Protein AF-A0AA38GDE9-F1 (afdb_monomer)

Solvent-accessible surface area (backbone atoms only — not comparable to full-atom values): 4954 Å² total; per-residue (Å²): 114,77,67,44,79,77,75,42,68,92,88,52,85,89,81,89,81,79,80,80,82,80,64,69,93,81,46,52,74,66,58,53,68,68,32,62,67,59,48,47,51,30,63,65,38,46,62,64,82,100,62,87,78,94,61,56,83,76,34,72,50,82,73,88,87,88,87,74,86,130

Foldseek 3Di:
DVVCVVVDDPQDDDDDDDDDDDDPVPDDPVRCVPPPRNVVVCVQQVPDPPDDDPDSVNTPHSDDDDDDDD

Secondary structure (DSSP, 8-state):
-TTHHHH-SSS----PPPSSPP-TTTS-HHHHHH-HHHHHHHHHHT--TT---S-GGGSS-S--------

InterPro domains:
  IPR013759 DNA topoisomerase, type IIA, subunit B, C-terminal [G3DSA:3.40.50.670] (1-70)
  IPR013760 DNA topoisomerase, type IIA-like domain superfamily [SSF56719] (2-70)
  IPR050634 DNA Topoisomerase II [PTHR10169] (1-70)

pLDDT: mean 86.01, std 7.73, range [57.53, 93.38]

Radius of gyration: 14.17 Å; Cα contacts (8 Å, |Δi|>4): 31; chains: 1; bounding box: 32×29×36 Å

Mean predicted aligned error: 5.58 Å

Sequence (70 aa):
VAGISVVGQDYYGVFPLRGKLLNVREATTHQQMENKEIVNIKKILGLQEDKIYDSIKSLRYGHLMIMTDQ

Nearest PDB structures (foldseek):
  3l4k-assembly1_A  TM=9.781E-01  e=4.112E-05  Saccharomyces cerevisiae
  4gfh-assembly1_F  TM=9.799E-01  e=8.181E-05  Saccharomyces cerevisiae S288C
  4gfh-assembly1_A  TM=9.800E-01  e=8.181E-05  Saccharomyces cerevisiae S288C
  8gcc-assembly1_B  TM=9.623E-01  e=8.789E-03  Trypanosoma cruzi strain CL Brener

Structure (mmCIF, N/CA/C/O backbone):
data_AF-A0AA38GDE9-F1
#
_entry.id   AF-A0AA38GDE9-F1
#
loop_
_atom_site.group_PDB
_atom_site.id
_atom_site.type_symbol
_atom_site.label_atom_id
_atom_site.l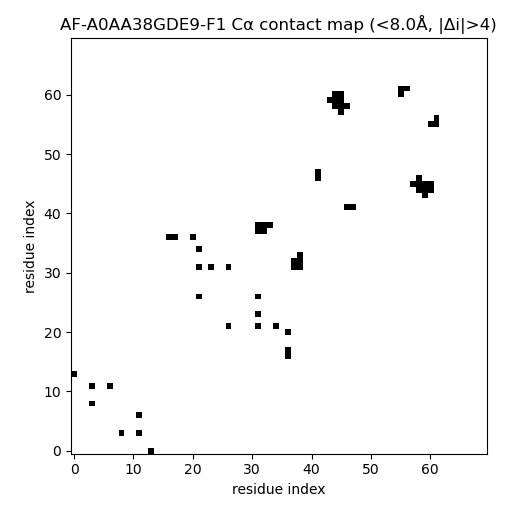abel_alt_id
_atom_site.label_comp_id
_atom_site.label_asym_id
_atom_site.label_entity_id
_atom_site.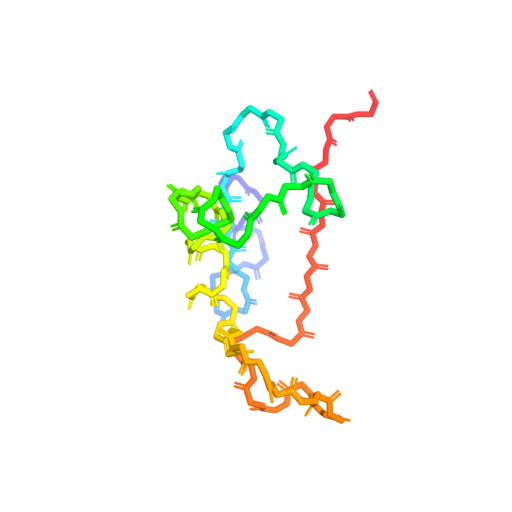label_seq_id
_atom_site.pdbx_PDB_ins_code
_atom_site.Cartn_x
_atom_site.Cartn_y
_atom_site.Cartn_z
_atom_site.occupancy
_atom_site.B_iso_or_equiv
_atom_site.auth_seq_id
_atom_site.auth_comp_id
_atom_site.auth_asym_id
_atom_site.auth_atom_id
_atom_site.pdbx_PDB_model_num
ATOM 1 N N . VAL A 1 1 ? 12.190 7.759 -10.723 1.00 57.53 1 VAL A N 1
ATOM 2 C CA . VAL A 1 1 ? 11.678 7.244 -12.021 1.00 57.53 1 VAL A CA 1
ATOM 3 C C . VAL A 1 1 ? 12.780 6.631 -12.895 1.00 57.53 1 VAL A C 1
ATOM 5 O O . VAL A 1 1 ? 12.468 5.740 -13.663 1.00 57.53 1 VAL A O 1
ATOM 8 N N . ALA A 1 2 ? 14.061 6.997 -12.733 1.00 63.38 2 ALA A N 1
ATOM 9 C CA . ALA A 1 2 ? 15.172 6.451 -13.534 1.00 63.38 2 ALA A CA 1
ATOM 10 C C . ALA A 1 2 ? 15.302 4.909 -13.531 1.00 63.38 2 ALA A C 1
ATOM 12 O O . ALA A 1 2 ? 15.617 4.331 -14.563 1.00 63.38 2 ALA A O 1
ATOM 13 N N . GLY A 1 3 ? 15.001 4.234 -12.412 1.00 65.88 3 GLY A N 1
ATOM 14 C CA . GLY A 1 3 ? 15.029 2.766 -12.345 1.00 65.88 3 GLY A CA 1
ATOM 15 C C . GLY A 1 3 ? 13.953 2.087 -13.201 1.00 65.88 3 GLY A C 1
ATOM 16 O O . GLY A 1 3 ? 14.213 1.052 -13.798 1.00 65.88 3 GLY A O 1
ATOM 17 N N . ILE A 1 4 ? 12.775 2.707 -13.342 1.00 68.62 4 ILE A N 1
ATOM 18 C CA . ILE A 1 4 ? 11.650 2.152 -14.112 1.00 68.62 4 ILE A CA 1
ATOM 19 C C . ILE A 1 4 ? 12.000 2.043 -15.601 1.00 68.62 4 ILE A C 1
ATOM 21 O O . ILE A 1 4 ? 11.593 1.092 -16.257 1.00 68.62 4 ILE A O 1
ATOM 25 N N . SER A 1 5 ? 12.796 2.973 -16.131 1.00 67.69 5 SER A N 1
ATOM 26 C CA . SER A 1 5 ? 13.230 2.931 -17.531 1.00 67.69 5 SER A CA 1
ATOM 27 C C . SER A 1 5 ? 14.129 1.731 -17.852 1.00 67.69 5 SER A C 1
ATOM 29 O O . SER A 1 5 ? 14.273 1.393 -19.021 1.00 67.69 5 SER A O 1
ATOM 31 N N . VAL A 1 6 ? 14.727 1.094 -16.838 1.00 73.31 6 VAL A N 1
ATOM 32 C CA . VAL A 1 6 ? 15.615 -0.068 -17.002 1.00 73.31 6 VAL A CA 1
ATOM 33 C C . VAL A 1 6 ? 14.865 -1.388 -16.806 1.00 73.31 6 VAL A C 1
ATOM 35 O O . VAL A 1 6 ? 15.112 -2.335 -17.544 1.00 73.31 6 VAL A O 1
ATOM 38 N N . VAL A 1 7 ? 13.939 -1.458 -15.840 1.00 72.94 7 VAL A N 1
ATOM 39 C CA . VAL A 1 7 ? 13.164 -2.684 -15.531 1.00 72.94 7 VAL A CA 1
ATOM 40 C C . VAL A 1 7 ? 11.812 -2.776 -16.250 1.00 72.94 7 VAL A C 1
ATOM 42 O O . VAL A 1 7 ? 11.208 -3.845 -16.265 1.00 72.94 7 VAL A O 1
ATOM 45 N N . GLY A 1 8 ? 11.345 -1.690 -16.867 1.00 73.12 8 GLY A N 1
ATOM 46 C CA . GLY A 1 8 ? 10.043 -1.618 -17.530 1.00 73.12 8 GLY A CA 1
ATOM 47 C C . GLY A 1 8 ? 8.885 -1.285 -16.579 1.00 73.12 8 GLY A C 1
ATOM 48 O O . GLY A 1 8 ? 8.972 -1.461 -15.363 1.00 73.12 8 GLY A O 1
ATOM 49 N N . GLN A 1 9 ? 7.788 -0.771 -17.148 1.00 77.44 9 GLN A N 1
ATOM 50 C CA . GLN A 1 9 ? 6.574 -0.367 -16.414 1.00 77.44 9 GLN A CA 1
ATOM 51 C C . GLN A 1 9 ? 5.537 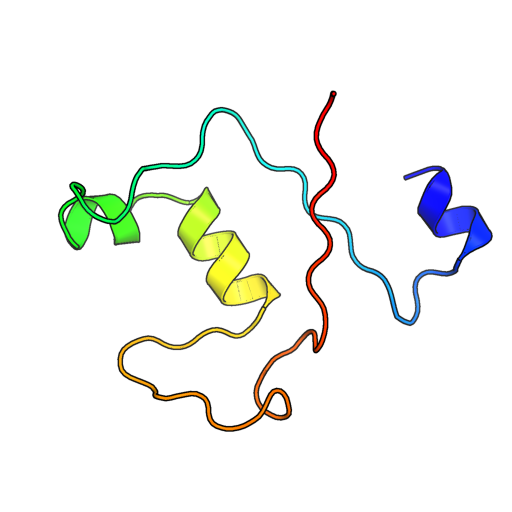-1.485 -16.262 1.00 77.44 9 GLN A C 1
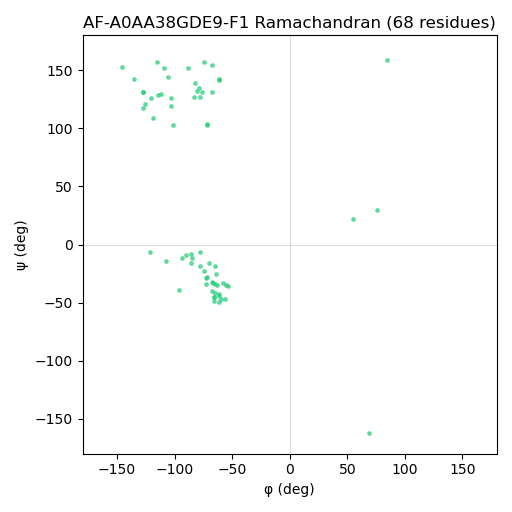ATOM 53 O O . GLN A 1 9 ? 4.585 -1.320 -15.505 1.00 77.44 9 GLN A O 1
ATOM 58 N N . ASP A 1 10 ? 5.717 -2.617 -16.941 1.00 84.12 10 ASP A N 1
ATOM 59 C CA . ASP A 1 10 ? 4.679 -3.649 -17.036 1.00 84.12 10 ASP A CA 1
ATOM 60 C C . ASP A 1 10 ? 4.400 -4.343 -15.693 1.00 84.12 10 ASP A C 1
ATOM 62 O O . ASP A 1 10 ? 3.263 -4.710 -15.404 1.00 84.12 10 ASP A O 1
ATOM 66 N N . TYR A 1 11 ? 5.430 -4.485 -14.850 1.00 86.56 11 TYR A N 1
ATOM 67 C CA . TYR A 1 11 ? 5.350 -5.205 -13.570 1.00 86.56 11 TYR A CA 1
ATOM 68 C C . TYR A 1 11 ? 5.709 -4.353 -12.345 1.00 86.56 11 TYR A C 1
ATOM 70 O O . TYR A 1 11 ? 5.560 -4.817 -11.213 1.00 86.56 11 TYR A O 1
ATOM 78 N N . TYR A 1 12 ? 6.174 -3.113 -12.539 1.00 88.12 12 TYR A N 1
ATOM 79 C CA . TYR A 1 12 ? 6.696 -2.268 -11.463 1.00 88.12 12 TYR A CA 1
ATOM 80 C C . TYR A 1 12 ? 5.991 -0.911 -11.403 1.00 88.12 12 TYR A C 1
ATOM 82 O O . TYR A 1 12 ? 6.049 -0.112 -12.335 1.00 88.12 12 TYR A O 1
ATOM 90 N N . GLY A 1 13 ? 5.379 -0.628 -10.251 1.00 89.56 13 GLY A N 1
ATOM 91 C CA . GLY A 1 13 ? 4.833 0.681 -9.894 1.00 89.56 13 GLY A CA 1
ATOM 92 C C . GLY A 1 13 ? 5.661 1.349 -8.796 1.00 89.56 13 GLY A C 1
ATOM 93 O O . GLY A 1 13 ? 6.277 0.674 -7.974 1.00 89.56 13 GLY A O 1
ATOM 94 N N . VAL A 1 14 ? 5.669 2.684 -8.762 1.00 89.88 14 VAL A N 1
ATOM 95 C CA . VAL A 1 14 ? 6.337 3.459 -7.704 1.00 89.88 14 VAL A CA 1
ATOM 96 C C . VAL A 1 14 ? 5.360 4.462 -7.112 1.00 89.88 14 VAL A C 1
ATOM 98 O O . VAL A 1 14 ? 4.720 5.220 -7.838 1.00 89.88 14 VAL A O 1
ATOM 101 N N . PHE A 1 15 ? 5.285 4.487 -5.783 1.00 91.06 15 PHE A N 1
ATOM 102 C CA . PHE A 1 15 ? 4.495 5.447 -5.025 1.00 91.06 15 PHE A CA 1
ATOM 103 C C . PHE A 1 15 ? 5.389 6.124 -3.974 1.00 91.06 15 PHE A C 1
ATOM 105 O O . PHE A 1 15 ? 5.939 5.426 -3.121 1.00 91.06 15 PHE A O 1
ATOM 112 N N . PRO A 1 16 ? 5.593 7.452 -4.042 1.00 91.00 16 PRO A N 1
ATOM 113 C CA . PRO A 1 16 ? 6.419 8.158 -3.073 1.00 91.00 16 PRO A CA 1
ATOM 114 C C . PRO A 1 16 ? 5.650 8.376 -1.767 1.00 91.00 16 PRO A C 1
ATOM 116 O O . PRO A 1 16 ? 4.573 8.969 -1.779 1.00 91.00 16 PRO A O 1
ATOM 119 N N . LEU A 1 17 ? 6.234 7.959 -0.644 1.00 90.00 17 LEU A N 1
ATOM 120 C CA . LEU A 1 17 ? 5.707 8.276 0.682 1.00 90.00 17 LEU A CA 1
ATOM 121 C C . LEU A 1 17 ? 6.087 9.704 1.068 1.00 90.00 17 LEU A C 1
ATOM 123 O O . LEU A 1 17 ? 7.234 10.122 0.896 1.00 90.00 17 LEU A O 1
ATOM 127 N N . ARG A 1 18 ? 5.126 10.459 1.602 1.00 87.12 18 ARG A N 1
ATOM 128 C CA . ARG A 1 18 ? 5.365 11.824 2.083 1.00 87.12 18 ARG A CA 1
ATOM 129 C C . ARG A 1 18 ? 5.454 11.856 3.602 1.00 87.12 18 ARG A C 1
ATOM 131 O O . ARG A 1 18 ? 4.480 11.581 4.295 1.00 87.12 18 ARG A O 1
ATOM 138 N N . GLY A 1 19 ? 6.609 12.278 4.110 1.00 85.44 19 GLY A N 1
ATOM 139 C CA . GLY A 1 19 ? 6.845 12.410 5.546 1.00 85.44 19 GLY A CA 1
ATOM 140 C C . GLY A 1 19 ? 6.911 11.064 6.272 1.00 85.44 19 GLY A C 1
ATOM 141 O O . GLY A 1 19 ? 7.127 10.016 5.669 1.00 85.44 19 GLY A O 1
ATOM 142 N N . LYS A 1 20 ? 6.755 11.103 7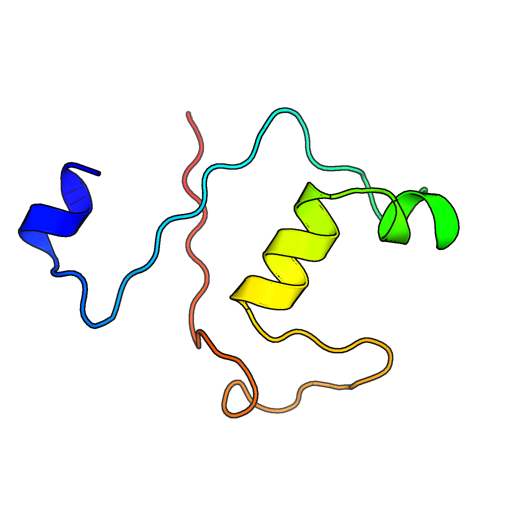.598 1.00 85.25 20 LYS A N 1
ATOM 143 C CA . LYS A 1 20 ? 6.754 9.898 8.435 1.00 85.25 20 LYS A CA 1
ATOM 144 C C . LYS A 1 20 ? 5.383 9.226 8.382 1.00 85.25 20 LYS A C 1
ATOM 146 O O . LYS A 1 20 ? 4.365 9.888 8.576 1.00 85.25 20 LYS A O 1
ATOM 151 N N . LEU A 1 21 ? 5.368 7.911 8.159 1.00 86.50 21 LEU A N 1
ATOM 152 C CA . LEU A 1 21 ? 4.143 7.116 8.239 1.00 86.50 21 LEU A CA 1
ATOM 153 C C . LEU A 1 21 ? 3.549 7.177 9.651 1.00 86.50 21 LEU A C 1
ATOM 155 O O . LEU A 1 21 ? 4.269 7.160 10.650 1.00 86.50 21 LEU A O 1
ATOM 159 N N . LEU A 1 22 ? 2.219 7.226 9.717 1.00 88.38 22 LEU A N 1
ATOM 160 C CA . LEU A 1 22 ? 1.479 7.175 10.973 1.00 88.38 22 LEU A CA 1
ATOM 161 C C . LEU A 1 22 ? 1.631 5.788 11.612 1.00 88.38 22 LEU A C 1
ATOM 163 O O . LEU A 1 22 ? 1.409 4.769 10.957 1.00 88.38 22 LEU A O 1
ATOM 167 N N . ASN A 1 23 ? 1.962 5.750 12.904 1.00 88.81 23 ASN A N 1
ATOM 168 C CA . ASN A 1 23 ? 1.985 4.512 13.675 1.00 88.81 23 ASN A CA 1
ATOM 169 C C . ASN A 1 23 ? 0.553 4.016 13.931 1.00 88.81 23 ASN A C 1
ATOM 171 O O . ASN A 1 23 ? -0.155 4.526 14.796 1.00 88.81 23 ASN A O 1
ATOM 175 N N . VAL A 1 24 ? 0.129 2.995 13.186 1.00 85.88 24 VAL A N 1
ATOM 176 C CA . VAL A 1 24 ? -1.239 2.455 13.248 1.00 85.88 24 VAL A CA 1
ATOM 177 C C . VAL A 1 24 ? -1.565 1.696 14.538 1.00 85.88 24 VAL A C 1
ATOM 179 O O . VAL A 1 24 ? -2.737 1.473 14.810 1.00 85.88 24 VAL A O 1
ATOM 182 N N . ARG A 1 25 ? -0.571 1.300 15.349 1.00 87.50 25 ARG A N 1
ATOM 183 C CA . ARG A 1 25 ? -0.829 0.590 16.621 1.00 87.50 25 ARG A CA 1
ATOM 184 C C . ARG A 1 25 ? -1.404 1.497 17.708 1.00 87.50 25 ARG A C 1
ATOM 186 O O . ARG A 1 25 ? -2.124 1.018 18.574 1.00 87.50 25 ARG A O 1
ATOM 193 N N . GLU A 1 26 ? -1.069 2.782 17.661 1.00 86.56 26 GLU A N 1
ATOM 194 C CA . GLU A 1 26 ? -1.466 3.786 18.661 1.00 86.56 26 GLU A CA 1
ATOM 195 C C . GLU A 1 26 ? -2.535 4.746 18.121 1.00 86.56 26 GLU A C 1
ATOM 197 O O . GLU A 1 26 ? -3.162 5.478 18.882 1.00 86.56 26 GLU A O 1
ATOM 202 N N . ALA A 1 27 ? -2.745 4.752 16.802 1.00 87.00 27 ALA A N 1
ATOM 203 C CA . ALA A 1 27 ? -3.708 5.619 16.143 1.00 87.00 27 ALA A CA 1
ATOM 204 C C . ALA A 1 27 ? -5.128 5.051 16.216 1.00 87.00 27 ALA A C 1
ATOM 206 O O . ALA A 1 27 ? -5.357 3.863 15.973 1.00 87.00 27 ALA A O 1
ATOM 207 N N . THR A 1 28 ? -6.102 5.928 16.453 1.00 89.38 28 THR A N 1
ATOM 208 C CA . THR A 1 28 ? -7.520 5.557 16.398 1.00 89.38 28 THR A CA 1
ATOM 209 C C . THR A 1 28 ? -7.938 5.213 14.967 1.00 89.38 28 THR A C 1
ATOM 211 O O . THR A 1 28 ? -7.365 5.723 14.001 1.00 89.38 28 THR A O 1
ATOM 214 N N . THR A 1 29 ? -8.980 4.394 14.800 1.00 84.31 29 THR A N 1
ATOM 215 C CA . THR A 1 29 ? -9.518 4.041 13.472 1.00 84.31 29 THR A CA 1
ATOM 216 C C . THR A 1 29 ? -9.850 5.283 12.637 1.00 84.31 29 THR A C 1
ATOM 218 O O . THR A 1 29 ? -9.587 5.313 11.439 1.00 84.31 29 THR A O 1
ATOM 221 N N . HIS A 1 30 ? -10.332 6.352 13.281 1.00 87.19 30 HIS A N 1
ATOM 222 C CA . HIS A 1 30 ? -10.594 7.639 12.635 1.00 87.19 30 HIS A CA 1
ATOM 223 C C . HIS A 1 30 ? -9.321 8.264 12.051 1.00 87.19 30 HIS A C 1
ATOM 225 O O . HIS A 1 30 ? -9.284 8.611 10.874 1.00 87.19 30 HIS A O 1
ATOM 231 N N . GLN A 1 31 ? -8.243 8.336 12.838 1.00 86.56 31 GLN A N 1
ATOM 232 C CA . GLN A 1 31 ? -6.958 8.873 12.379 1.00 86.56 31 GLN A CA 1
ATOM 233 C C . GLN A 1 31 ? -6.357 8.037 11.242 1.00 86.56 31 GLN A C 1
ATOM 235 O O . GLN A 1 31 ? -5.735 8.581 10.329 1.00 86.56 31 GLN A O 1
ATOM 240 N N . GLN A 1 32 ? -6.554 6.716 11.271 1.00 84.56 32 GLN A N 1
ATOM 241 C CA . GLN A 1 32 ? -6.107 5.825 10.200 1.00 84.56 32 GLN A CA 1
ATOM 242 C C . GLN A 1 32 ? -6.884 6.058 8.896 1.00 84.56 32 GLN A C 1
ATOM 244 O O . GLN A 1 32 ? -6.282 6.042 7.821 1.00 84.56 32 GLN A O 1
ATOM 249 N N . MET A 1 33 ? -8.197 6.295 8.983 1.00 84.94 33 MET A N 1
ATOM 250 C CA . MET A 1 33 ? -9.056 6.585 7.829 1.00 84.94 33 MET A CA 1
ATOM 251 C C . MET A 1 33 ? -8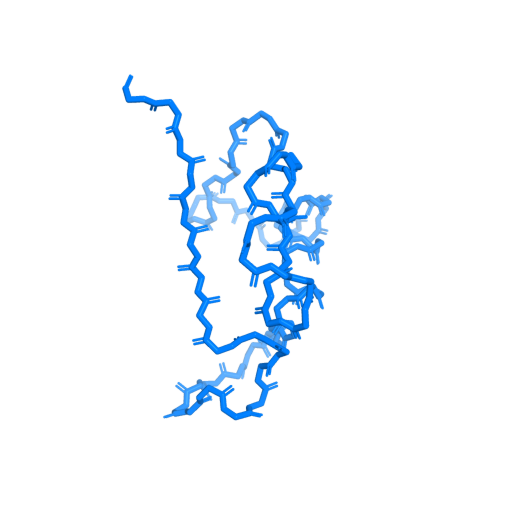.827 7.991 7.256 1.00 84.94 33 MET A C 1
ATOM 253 O O . MET A 1 33 ? -8.897 8.174 6.042 1.00 84.94 33 MET A O 1
ATOM 257 N N . GLU A 1 34 ? -8.514 8.981 8.095 1.00 89.19 34 GLU A N 1
ATOM 258 C CA . GLU A 1 34 ? -8.195 10.345 7.646 1.00 89.19 34 GLU A CA 1
ATOM 259 C C . GLU A 1 34 ? -6.805 10.458 7.007 1.00 89.19 34 GLU A C 1
ATOM 261 O O . GLU A 1 34 ? -6.547 11.368 6.209 1.00 89.19 34 GLU A O 1
ATOM 266 N N . ASN A 1 35 ? -5.896 9.531 7.322 1.00 88.69 35 ASN A N 1
ATOM 267 C CA . ASN A 1 35 ? -4.560 9.536 6.753 1.00 88.69 35 ASN A CA 1
ATOM 268 C C . ASN A 1 35 ? -4.588 9.135 5.268 1.00 88.69 35 ASN A C 1
ATOM 270 O O . ASN A 1 35 ? -4.649 7.959 4.899 1.00 88.69 35 ASN A O 1
ATOM 274 N N . LYS A 1 36 ? -4.471 10.144 4.401 1.00 91.06 36 LYS A N 1
ATOM 275 C CA . LYS A 1 36 ? -4.488 9.975 2.942 1.00 91.06 36 LYS A CA 1
ATOM 276 C C . LYS A 1 36 ? -3.391 9.041 2.426 1.00 91.06 36 LYS A C 1
ATOM 278 O O . LYS A 1 36 ? -3.643 8.335 1.456 1.00 91.06 36 LYS A O 1
ATOM 283 N N . GLU A 1 37 ? -2.213 9.002 3.051 1.00 90.31 37 GLU A N 1
ATOM 284 C CA . GLU A 1 37 ? -1.120 8.113 2.627 1.00 90.31 37 GLU A CA 1
ATOM 285 C C . GLU A 1 37 ? -1.513 6.646 2.822 1.00 90.31 37 GLU A C 1
ATOM 287 O O . GLU A 1 37 ? -1.445 5.859 1.880 1.00 90.31 37 GLU A O 1
ATOM 292 N N . ILE A 1 38 ? -2.034 6.289 4.001 1.00 90.00 38 ILE A N 1
ATOM 293 C CA . ILE A 1 38 ? -2.506 4.924 4.286 1.00 90.00 38 ILE A CA 1
ATOM 294 C C . ILE A 1 38 ? -3.656 4.542 3.349 1.00 90.00 38 ILE A C 1
ATOM 296 O O . ILE A 1 38 ? -3.658 3.447 2.781 1.00 90.00 38 ILE A O 1
ATOM 300 N N . VAL A 1 39 ? -4.617 5.447 3.146 1.00 90.19 39 VAL A N 1
ATOM 301 C CA . VAL A 1 39 ? -5.752 5.217 2.239 1.00 90.19 39 VAL A CA 1
ATOM 302 C C . VAL A 1 39 ? -5.280 4.994 0.801 1.00 90.19 39 VAL A C 1
ATOM 304 O O . VAL A 1 39 ? -5.779 4.094 0.120 1.00 90.19 39 VAL A O 1
ATOM 307 N N . ASN A 1 40 ? -4.310 5.777 0.333 1.00 92.38 40 ASN A N 1
ATOM 308 C CA . ASN A 1 40 ? -3.747 5.625 -1.005 1.00 92.38 40 ASN A CA 1
ATOM 309 C C . ASN A 1 40 ? -3.004 4.293 -1.147 1.00 92.38 40 ASN A C 1
ATOM 311 O O . ASN A 1 40 ? -3.252 3.576 -2.114 1.00 92.38 40 ASN A O 1
ATOM 315 N N . ILE A 1 41 ? -2.178 3.909 -0.168 1.00 92.06 41 ILE A N 1
ATOM 316 C CA . ILE A 1 41 ? -1.467 2.620 -0.166 1.00 92.06 41 ILE A CA 1
ATOM 317 C C . ILE A 1 41 ? -2.459 1.453 -0.210 1.00 92.06 41 ILE A C 1
ATOM 319 O O . ILE A 1 41 ? -2.315 0.562 -1.051 1.00 92.06 41 ILE A O 1
ATOM 323 N N . LYS A 1 42 ? -3.507 1.478 0.630 1.00 91.00 42 LYS A N 1
ATOM 324 C CA . LYS A 1 42 ? -4.565 0.454 0.619 1.00 91.00 42 LYS A CA 1
ATOM 325 C C . LYS A 1 42 ? -5.205 0.337 -0.767 1.00 91.00 42 LYS A C 1
ATOM 327 O O . LYS A 1 42 ? -5.320 -0.765 -1.296 1.00 91.00 42 LYS A O 1
ATOM 332 N N . LYS A 1 43 ? -5.551 1.463 -1.399 1.00 91.44 43 LYS A N 1
ATOM 333 C CA . LYS A 1 43 ? -6.149 1.488 -2.747 1.00 91.44 43 LYS A CA 1
ATOM 334 C C . LYS A 1 43 ? -5.202 0.980 -3.838 1.00 91.44 43 LYS A C 1
ATOM 336 O O . LYS A 1 43 ? -5.645 0.243 -4.716 1.00 91.44 43 LYS A O 1
ATOM 341 N N . ILE A 1 44 ? -3.923 1.356 -3.788 1.00 93.38 44 ILE A N 1
ATOM 342 C CA . ILE A 1 44 ? -2.906 0.949 -4.771 1.00 93.38 44 ILE A CA 1
ATOM 343 C C . ILE A 1 44 ? -2.660 -0.558 -4.695 1.00 93.38 44 ILE A C 1
ATOM 345 O O . ILE A 1 44 ? -2.644 -1.220 -5.730 1.00 93.38 44 ILE A O 1
ATOM 349 N N . LEU A 1 45 ? -2.526 -1.104 -3.485 1.00 92.19 45 LEU A N 1
ATOM 350 C CA . LEU A 1 45 ? -2.310 -2.537 -3.270 1.00 92.19 45 LEU A CA 1
ATOM 351 C C . LEU A 1 45 ? -3.597 -3.364 -3.409 1.00 92.19 45 LEU A C 1
ATOM 353 O O . LEU A 1 45 ? -3.528 -4.570 -3.630 1.00 92.19 45 LEU A O 1
ATOM 357 N N . GLY A 1 46 ? -4.771 -2.734 -3.324 1.00 92.12 46 GLY A N 1
ATOM 358 C CA . GLY A 1 46 ? -6.059 -3.429 -3.311 1.00 92.12 46 GLY A CA 1
ATOM 359 C C . GLY A 1 46 ? -6.372 -4.096 -1.969 1.00 92.12 46 GLY A C 1
ATOM 360 O O . GLY A 1 46 ? -7.052 -5.117 -1.939 1.00 92.12 46 GLY A O 1
ATOM 361 N N . LEU A 1 47 ? -5.868 -3.534 -0.868 1.00 90.94 47 LEU A N 1
ATOM 362 C CA . LEU A 1 47 ? -6.147 -4.009 0.483 1.00 90.94 47 LEU A CA 1
ATOM 363 C C . LEU A 1 47 ? -7.551 -3.572 0.928 1.00 90.94 47 LEU A C 1
ATOM 365 O O . LEU A 1 47 ? -7.933 -2.408 0.833 1.00 90.94 47 LEU A O 1
ATOM 369 N N . GLN A 1 48 ? -8.291 -4.541 1.438 1.00 88.00 48 GLN A N 1
ATOM 370 C CA . GLN A 1 48 ? -9.595 -4.468 2.091 1.00 88.00 48 GLN A CA 1
ATOM 371 C C . GLN A 1 48 ? -9.432 -4.652 3.605 1.00 88.00 48 GLN A C 1
ATOM 373 O O . GLN A 1 48 ? -8.585 -5.436 4.045 1.00 88.00 48 GLN A O 1
ATOM 378 N N . GLU A 1 49 ? -10.252 -3.937 4.373 1.00 84.62 49 GLU A N 1
ATOM 379 C CA . GLU A 1 49 ? -10.360 -4.084 5.829 1.00 84.62 49 GLU A CA 1
ATOM 380 C C . GLU A 1 49 ? -11.128 -5.360 6.194 1.00 84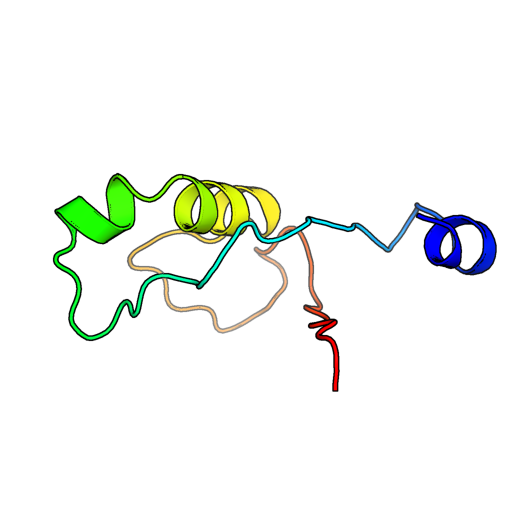.62 49 GLU A C 1
ATOM 382 O O . GLU A 1 49 ? -11.864 -5.901 5.367 1.00 84.62 49 GLU A O 1
ATOM 387 N N . ASP A 1 50 ? -10.898 -5.865 7.408 1.00 83.94 50 ASP A N 1
ATOM 388 C CA . ASP A 1 50 ? -11.554 -7.054 7.980 1.00 83.94 50 ASP A CA 1
ATOM 389 C C . ASP A 1 50 ? -11.462 -8.341 7.143 1.00 83.94 50 ASP A C 1
ATOM 391 O O . ASP A 1 50 ? -12.237 -9.282 7.313 1.00 83.94 50 ASP A O 1
ATOM 395 N N . LYS A 1 51 ? -10.468 -8.416 6.254 1.00 86.62 51 LYS A N 1
ATOM 396 C CA . LYS A 1 51 ? -10.185 -9.596 5.441 1.00 86.62 51 LYS A CA 1
ATOM 397 C C . LYS A 1 51 ? -8.869 -10.238 5.851 1.00 86.62 51 LYS A C 1
ATOM 399 O O . LYS A 1 51 ? -7.830 -9.581 5.892 1.00 86.62 51 LYS A O 1
ATOM 404 N N . ILE A 1 52 ? -8.911 -11.546 6.080 1.00 89.12 52 ILE A N 1
ATOM 405 C CA . ILE A 1 52 ? -7.718 -12.376 6.252 1.00 89.12 52 ILE A CA 1
ATOM 406 C C . ILE A 1 52 ? -7.209 -12.761 4.857 1.00 89.12 52 ILE A C 1
ATOM 408 O O . ILE A 1 52 ? -7.972 -13.234 4.014 1.00 89.12 52 ILE A O 1
ATOM 412 N N . TYR A 1 53 ? -5.929 -12.504 4.589 1.00 89.38 53 TYR A N 1
ATOM 413 C CA . TYR A 1 53 ? -5.297 -12.797 3.302 1.00 89.38 53 TYR A CA 1
ATOM 414 C C . TYR A 1 53 ? -4.469 -14.076 3.394 1.00 89.38 53 TYR A C 1
ATOM 416 O O . TYR A 1 53 ? -3.336 -14.039 3.865 1.00 89.38 53 TYR A O 1
ATOM 424 N N . ASP A 1 54 ? -4.997 -15.182 2.870 1.00 89.56 54 ASP A N 1
ATOM 425 C CA . ASP A 1 54 ? -4.239 -16.437 2.723 1.00 89.56 54 ASP A CA 1
ATOM 426 C C . ASP A 1 54 ? -3.433 -16.490 1.414 1.00 89.56 54 ASP A C 1
ATOM 428 O O . ASP A 1 54 ? -2.546 -17.323 1.237 1.00 89.56 54 ASP A O 1
ATOM 432 N N . SER A 1 55 ? -3.750 -15.612 0.455 1.00 88.50 55 SER A N 1
ATO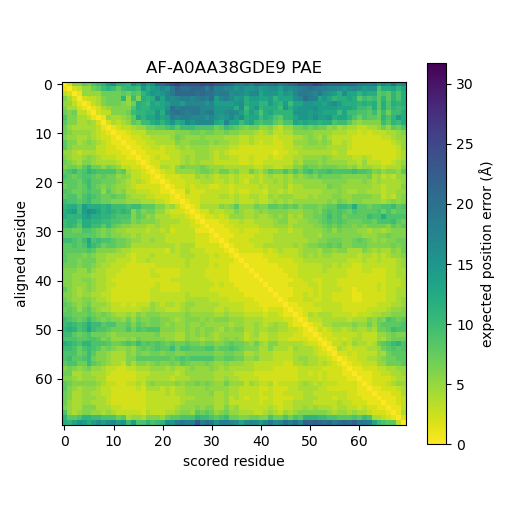M 433 C CA . SER A 1 55 ? -3.055 -15.545 -0.830 1.00 88.50 55 SER A CA 1
ATOM 434 C C . SER A 1 55 ? -2.953 -14.119 -1.369 1.00 88.50 55 SER A C 1
ATOM 436 O O . SER A 1 55 ? -3.817 -13.275 -1.137 1.00 88.50 55 SER A O 1
ATOM 438 N N . ILE A 1 56 ? -1.913 -13.877 -2.170 1.00 90.50 56 ILE A N 1
ATOM 439 C CA . ILE A 1 56 ? -1.658 -12.594 -2.844 1.00 90.50 56 ILE A CA 1
ATOM 440 C C . ILE A 1 56 ? -2.529 -12.368 -4.090 1.00 90.50 56 ILE A C 1
ATOM 442 O O . ILE A 1 56 ? -2.511 -11.284 -4.660 1.00 90.50 56 ILE A O 1
ATOM 446 N N . LYS A 1 57 ? -3.314 -13.367 -4.518 1.00 89.31 57 LYS A N 1
ATOM 447 C CA . LYS A 1 57 ? -4.088 -13.324 -5.774 1.00 89.31 57 LYS A CA 1
ATOM 448 C C . LYS A 1 57 ? -5.167 -12.240 -5.796 1.00 89.31 57 LYS A C 1
ATOM 450 O O . LYS A 1 57 ? -5.566 -11.809 -6.869 1.00 89.31 57 LYS A O 1
ATOM 455 N N . SER A 1 58 ? -5.664 -11.823 -4.630 1.00 88.75 58 SER A N 1
ATOM 456 C CA . SER A 1 58 ? -6.665 -10.754 -4.538 1.00 88.75 58 SER A CA 1
ATOM 457 C C . SER A 1 58 ? -6.069 -9.345 -4.515 1.00 88.75 58 SER A C 1
ATOM 459 O O . SER A 1 58 ? -6.828 -8.379 -4.532 1.00 88.75 58 SER A O 1
ATOM 461 N N . LEU A 1 59 ? -4.743 -9.217 -4.416 1.00 91.75 59 LEU A N 1
ATOM 462 C CA . LEU A 1 59 ? -4.049 -7.931 -4.388 1.00 91.75 59 LEU A CA 1
ATOM 463 C C . LEU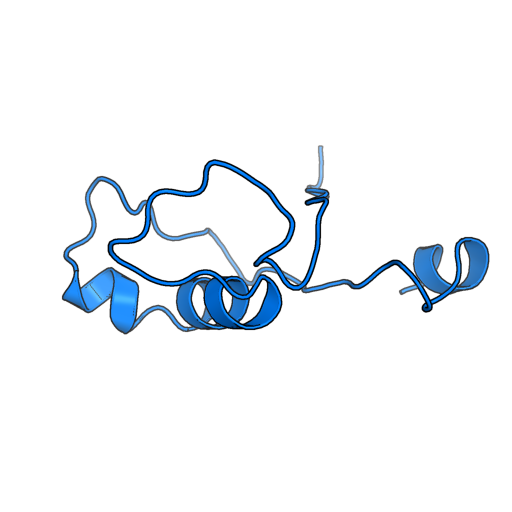 A 1 59 ? -3.716 -7.478 -5.811 1.00 91.75 59 LEU A C 1
ATOM 465 O O . LEU A 1 59 ? -3.506 -8.293 -6.706 1.00 91.75 59 LEU A O 1
ATOM 469 N N . ARG A 1 60 ? -3.627 -6.162 -6.014 1.00 91.50 60 ARG A N 1
ATOM 470 C CA . ARG A 1 60 ? -3.209 -5.574 -7.300 1.00 91.50 60 ARG A CA 1
ATOM 471 C C . ARG A 1 60 ? -1.718 -5.763 -7.568 1.00 91.50 60 ARG A C 1
ATOM 473 O O . ARG A 1 60 ? -1.312 -5.833 -8.719 1.00 91.50 60 ARG A O 1
ATOM 480 N N . TYR A 1 61 ? -0.926 -5.854 -6.503 1.00 92.56 61 TYR A N 1
ATOM 481 C CA . TYR A 1 61 ? 0.506 -6.118 -6.553 1.00 92.56 61 TYR A CA 1
ATOM 482 C C . TYR A 1 61 ? 0.824 -7.297 -5.633 1.00 92.56 61 TYR A C 1
ATOM 484 O O . TYR A 1 61 ? 0.404 -7.314 -4.477 1.00 92.56 61 TYR A O 1
ATOM 492 N N . GLY A 1 62 ? 1.574 -8.276 -6.144 1.00 91.25 62 GLY A N 1
ATOM 493 C CA . GLY A 1 62 ? 2.004 -9.453 -5.376 1.00 91.25 62 GLY A CA 1
ATOM 494 C C . GLY A 1 62 ? 3.273 -9.233 -4.549 1.00 91.25 62 GLY A C 1
ATOM 495 O O . GLY A 1 62 ? 3.602 -10.052 -3.695 1.00 91.25 62 GLY A O 1
ATOM 496 N N . HIS A 1 63 ? 3.978 -8.126 -4.792 1.00 90.38 63 HIS A N 1
ATOM 497 C CA . HIS A 1 63 ? 5.245 -7.799 -4.152 1.00 90.38 63 HIS A CA 1
ATOM 498 C C . HIS A 1 63 ? 5.259 -6.333 -3.718 1.00 90.38 63 HIS A C 1
ATOM 500 O O . HIS A 1 63 ? 4.750 -5.462 -4.423 1.00 90.38 63 HIS A O 1
ATOM 506 N N . LEU A 1 64 ? 5.869 -6.072 -2.562 1.00 90.94 64 LEU A N 1
ATOM 507 C CA . LEU A 1 64 ? 6.097 -4.736 -2.023 1.00 90.94 64 LEU A CA 1
ATOM 508 C C . LEU A 1 64 ? 7.602 -4.540 -1.849 1.00 90.94 64 LEU A C 1
ATOM 510 O O . LEU A 1 64 ? 8.260 -5.345 -1.195 1.00 90.94 64 LEU A O 1
ATOM 514 N N . MET A 1 65 ? 8.135 -3.465 -2.421 1.00 91.12 65 MET A N 1
ATOM 515 C CA . MET A 1 65 ? 9.531 -3.065 -2.264 1.00 91.12 65 MET A CA 1
ATOM 516 C C . MET A 1 65 ? 9.580 -1.735 -1.519 1.00 91.12 65 MET A C 1
ATOM 518 O O . MET A 1 65 ? 8.906 -0.782 -1.908 1.00 91.12 65 MET A O 1
ATOM 522 N N . ILE A 1 66 ? 10.376 -1.676 -0.454 1.00 91.69 66 ILE A N 1
ATOM 523 C CA . ILE A 1 66 ? 10.593 -0.461 0.331 1.00 91.69 66 ILE A CA 1
ATOM 524 C C . ILE A 1 66 ? 11.956 0.106 -0.061 1.00 91.69 66 ILE A C 1
ATOM 526 O O . ILE A 1 66 ? 12.959 -0.599 -0.012 1.00 91.69 66 ILE A O 1
ATOM 530 N N . MET A 1 67 ? 11.975 1.374 -0.460 1.00 89.31 67 MET A N 1
ATOM 531 C CA . MET A 1 67 ? 13.190 2.115 -0.784 1.00 89.31 67 MET A CA 1
ATOM 532 C C . MET A 1 67 ? 13.291 3.297 0.178 1.00 89.31 67 MET A C 1
ATOM 534 O O . MET A 1 67 ? 12.500 4.234 0.076 1.00 89.31 67 MET A O 1
ATOM 538 N N . THR A 1 68 ? 14.232 3.237 1.115 1.00 88.00 68 THR A N 1
ATOM 539 C CA . THR A 1 68 ? 14.573 4.343 2.020 1.00 88.00 68 THR A CA 1
ATOM 540 C C . THR A 1 68 ? 15.995 4.805 1.739 1.00 88.00 68 THR A C 1
ATOM 542 O O . THR A 1 68 ? 16.800 4.051 1.185 1.00 88.00 68 THR A O 1
ATOM 545 N N . ASP A 1 69 ? 16.305 6.044 2.105 1.00 87.00 69 ASP A N 1
ATOM 546 C CA . ASP A 1 69 ? 17.687 6.429 2.352 1.00 87.00 69 ASP A CA 1
ATOM 547 C C . ASP A 1 69 ? 18.241 5.580 3.508 1.00 87.00 69 ASP A C 1
ATOM 549 O O . ASP A 1 69 ? 17.500 5.176 4.409 1.00 87.00 69 ASP A O 1
ATOM 553 N N . GLN A 1 70 ? 19.510 5.188 3.386 1.00 66.38 70 GLN A N 1
ATOM 554 C CA . GLN A 1 70 ? 20.193 4.364 4.381 1.00 66.38 70 GLN A CA 1
ATOM 555 C C . GLN A 1 70 ? 20.484 5.155 5.656 1.00 66.38 70 GLN A C 1
ATOM 557 O O . GLN A 1 70 ? 20.867 6.339 5.529 1.00 66.38 70 GLN A O 1
#

Organism: Taxus chinensis (NCBI:txid29808)